Protein AF-A0A6G1MMF7-F1 (afdb_monomer_lite)

Organism: Orbilia oligospora (NCBI:txid2813651)

Sequence (107 aa):
MEDWPNLLSPTFSPAQMIVFTEKRHTSFNWTPPTITAIPIDLEALSKSSFDITNIAEIPEFKRRAVICAVQELNEKEDRRGFQWVVAGLKCADDGAVLLVVKAVQSG

Radius of gyration: 13.87 Å; chains: 1; bounding box: 39×34×31 Å

Secondary structure (DSSP, 8-state):
-PPPP------S-SEEEEEEEPPTT-SSTTSSPEEEEEE--TTTS-GGG--GGGGGTS-HHHHHHHHHHHHHHHHHHGGGTEEEEEEEEEE-TTS-EEEEEEEEE--

pLDDT: mean 75.3, std 13.95, range [37.25, 89.62]

Foldseek 3Di:
DDDDPPQPPDPPQQKKKWKFAFDPPDPVTVVVTDIDIDRDDPVPDDLVQFAPVCLVVQDPVNNVNVVVVQVVQQVVCVVVQKHWDWPGWDQDPNRMIITMIGIDGND

Structure (mmCIF, N/CA/C/O backbone):
data_AF-A0A6G1MMF7-F1
#
_entry.id   AF-A0A6G1MMF7-F1
#
loop_
_atom_site.group_PDB
_atom_site.id
_atom_site.type_symbol
_atom_site.label_atom_id
_atom_site.label_alt_id
_atom_site.label_comp_id
_atom_site.label_asym_id
_atom_site.label_entity_id
_atom_site.label_seq_id
_atom_site.pdbx_PDB_ins_code
_atom_site.Cartn_x
_atom_site.Cartn_y
_atom_site.Cartn_z
_atom_site.occupancy
_atom_site.B_iso_or_equiv
_atom_site.auth_seq_id
_atom_site.auth_comp_id
_atom_site.auth_asym_id
_atom_site.auth_atom_id
_atom_site.pdbx_PDB_model_num
ATOM 1 N N . MET A 1 1 ? 24.188 -0.093 2.481 1.00 37.25 1 MET A N 1
ATOM 2 C CA . MET A 1 1 ? 22.775 0.206 2.771 1.00 37.25 1 MET A CA 1
ATOM 3 C C . MET A 1 1 ? 22.292 0.914 1.522 1.00 37.25 1 MET A C 1
ATOM 5 O O . MET A 1 1 ? 22.792 1.995 1.259 1.00 37.25 1 MET A O 1
ATOM 9 N N . GLU A 1 2 ? 21.560 0.232 0.645 1.00 37.38 2 GLU A N 1
ATOM 10 C CA . GLU A 1 2 ? 21.112 0.843 -0.614 1.00 37.38 2 GLU A CA 1
ATOM 11 C C . GLU A 1 2 ? 19.990 1.837 -0.298 1.00 37.38 2 GLU A C 1
ATOM 13 O O . GLU A 1 2 ? 18.985 1.460 0.302 1.00 37.38 2 GLU A O 1
ATOM 18 N N . ASP A 1 3 ? 20.219 3.106 -0.640 1.00 41.81 3 ASP A N 1
ATOM 19 C CA . ASP A 1 3 ? 19.277 4.209 -0.475 1.00 41.81 3 ASP A CA 1
ATOM 20 C C . ASP A 1 3 ? 17.954 3.896 -1.179 1.00 41.81 3 ASP A C 1
ATOM 22 O O . ASP A 1 3 ? 17.902 3.680 -2.395 1.00 41.81 3 ASP A O 1
ATOM 26 N N . TRP A 1 4 ? 16.865 3.892 -0.410 1.00 44.31 4 TRP A N 1
ATOM 27 C CA . TRP A 1 4 ? 15.529 3.886 -0.982 1.00 44.31 4 TRP A CA 1
ATOM 28 C C . TRP A 1 4 ? 15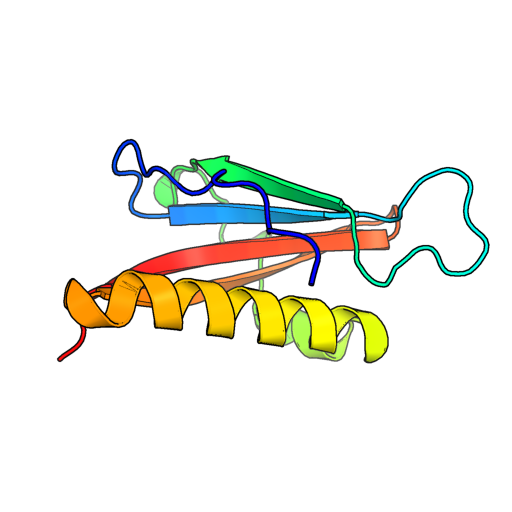.332 5.082 -1.899 1.00 44.31 4 TRP A C 1
ATOM 30 O O . TRP A 1 4 ? 15.721 6.195 -1.537 1.00 44.31 4 TRP A O 1
ATOM 40 N N . PRO A 1 5 ? 14.721 4.891 -3.083 1.00 43.47 5 PRO A N 1
ATOM 41 C CA . PRO A 1 5 ? 14.517 6.001 -3.986 1.00 43.47 5 PRO A CA 1
ATOM 42 C C . PRO A 1 5 ? 13.712 7.082 -3.258 1.00 43.47 5 PRO A C 1
ATOM 44 O O . PRO A 1 5 ? 12.720 6.788 -2.586 1.00 43.47 5 PRO A O 1
ATOM 47 N N . ASN A 1 6 ? 14.152 8.335 -3.400 1.00 44.34 6 ASN A N 1
ATOM 48 C CA . ASN A 1 6 ? 13.527 9.558 -2.876 1.00 44.34 6 ASN A CA 1
ATOM 49 C C . ASN A 1 6 ? 12.154 9.851 -3.531 1.00 44.34 6 ASN A C 1
ATOM 51 O O . ASN A 1 6 ? 11.832 10.980 -3.883 1.00 44.34 6 ASN A O 1
ATOM 55 N N . LEU A 1 7 ? 11.338 8.816 -3.724 1.00 44.75 7 LEU A N 1
ATOM 56 C CA . LEU A 1 7 ? 10.115 8.770 -4.524 1.00 44.75 7 LEU A CA 1
ATOM 57 C C . LEU A 1 7 ? 8.880 9.294 -3.773 1.00 44.75 7 LEU A C 1
ATOM 59 O O . LEU A 1 7 ? 7.769 9.225 -4.284 1.00 44.75 7 LEU A O 1
ATOM 63 N N . LEU A 1 8 ? 9.058 9.833 -2.568 1.00 45.62 8 LEU A N 1
ATOM 64 C CA . LEU A 1 8 ? 7.971 10.301 -1.712 1.00 45.62 8 LEU A CA 1
ATOM 65 C C . LEU A 1 8 ? 8.080 11.813 -1.518 1.00 45.62 8 LEU A C 1
ATOM 67 O O . LEU A 1 8 ? 8.199 12.300 -0.401 1.00 45.62 8 LEU A O 1
ATOM 71 N N . SER A 1 9 ? 8.084 12.562 -2.620 1.00 39.75 9 SER A N 1
ATOM 72 C CA . SER A 1 9 ? 7.865 14.006 -2.567 1.00 39.75 9 SER A CA 1
ATOM 73 C C . SER A 1 9 ? 6.378 14.246 -2.836 1.00 39.75 9 SER A C 1
ATOM 75 O O . SER A 1 9 ? 5.942 14.096 -3.979 1.00 39.75 9 SER A O 1
ATOM 77 N N . PRO A 1 10 ? 5.559 14.553 -1.815 1.00 44.22 10 PRO A N 1
ATOM 78 C CA . PRO A 1 10 ? 4.128 14.691 -2.002 1.00 44.22 10 PRO A CA 1
ATOM 79 C C . PRO A 1 10 ? 3.849 16.027 -2.693 1.00 44.22 10 PRO A C 1
ATOM 81 O O . PRO A 1 10 ? 3.845 17.085 -2.067 1.00 44.22 10 PRO A O 1
ATOM 84 N N . THR A 1 11 ? 3.530 15.991 -3.985 1.00 47.03 11 THR A N 1
ATOM 85 C CA . THR A 1 11 ? 2.452 16.861 -4.470 1.00 47.03 11 THR A CA 1
ATOM 86 C C . THR A 1 11 ? 1.236 16.439 -3.643 1.00 47.03 11 THR A C 1
ATOM 88 O O . THR A 1 11 ? 0.812 15.296 -3.761 1.00 47.03 11 THR A O 1
ATOM 91 N N . PHE A 1 12 ? 0.830 17.275 -2.683 1.00 53.41 12 PHE A N 1
ATOM 92 C CA . PHE A 1 12 ? 0.076 16.935 -1.463 1.00 53.41 12 PHE A CA 1
ATOM 93 C C . PHE A 1 12 ? -1.271 16.234 -1.741 1.00 53.41 12 PHE A C 1
ATOM 95 O O . PHE A 1 12 ? -2.336 16.837 -1.675 1.00 53.41 12 PHE A O 1
ATOM 102 N N . SER A 1 13 ? -1.230 14.948 -2.084 1.00 59.53 13 SER A N 1
ATOM 103 C CA . SER A 1 13 ? -2.401 14.086 -2.156 1.00 59.53 13 SER A CA 1
ATOM 104 C C . SER A 1 13 ? -2.575 13.443 -0.777 1.00 59.53 13 SER A C 1
ATOM 106 O O . SER A 1 13 ? -1.633 12.807 -0.293 1.00 59.53 13 SER A O 1
ATOM 108 N N . PRO A 1 14 ? -3.733 13.619 -0.111 1.00 76.19 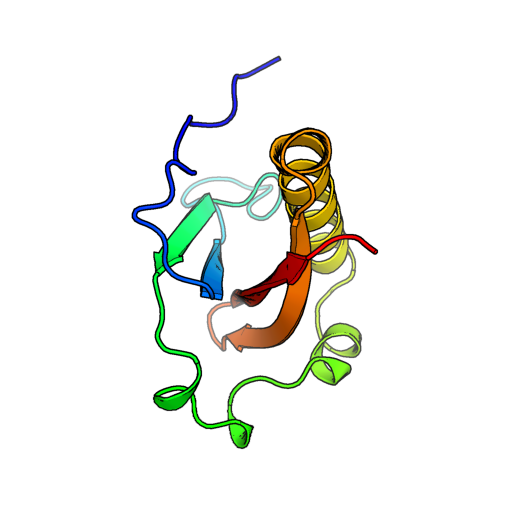14 PRO A N 1
ATOM 109 C CA . PRO A 1 14 ? -3.962 13.121 1.247 1.00 76.19 14 PRO A CA 1
ATOM 110 C C . PRO A 1 14 ? -4.018 11.589 1.319 1.00 76.19 14 PRO A C 1
ATOM 112 O O . PRO A 1 14 ? -4.054 11.031 2.417 1.00 76.19 14 PRO A O 1
ATOM 115 N N . ALA A 1 15 ? -4.015 10.906 0.170 1.00 83.81 15 ALA A N 1
ATOM 116 C CA . ALA A 1 15 ? -3.987 9.462 0.070 1.00 83.81 15 ALA A CA 1
ATOM 117 C C . ALA A 1 15 ? -3.104 8.973 -1.074 1.00 83.81 15 ALA A C 1
ATOM 119 O O . ALA A 1 15 ? -2.959 9.611 -2.116 1.00 83.81 15 ALA A O 1
ATOM 120 N N . GLN A 1 16 ? -2.516 7.802 -0.872 1.00 86.81 16 GLN A N 1
ATOM 121 C CA . GLN A 1 16 ? -1.641 7.162 -1.840 1.00 86.81 16 GLN A CA 1
ATOM 122 C C . GLN A 1 16 ? -1.940 5.669 -1.893 1.00 86.81 16 GLN A C 1
ATOM 124 O O . GLN A 1 16 ? -2.200 5.033 -0.870 1.00 86.81 16 GLN A O 1
ATOM 129 N N . MET A 1 17 ? -1.880 5.106 -3.095 1.00 87.75 17 MET A N 1
ATOM 130 C CA . MET A 1 17 ? -1.841 3.668 -3.299 1.00 87.75 17 MET A CA 1
ATOM 131 C C . MET A 1 17 ? -0.392 3.250 -3.511 1.00 87.75 17 MET A C 1
ATOM 133 O O . MET A 1 17 ? 0.280 3.718 -4.427 1.00 87.75 17 MET A O 1
ATOM 137 N N . ILE A 1 18 ? 0.077 2.351 -2.665 1.00 88.25 18 ILE A N 1
ATOM 138 C CA . ILE A 1 18 ? 1.393 1.743 -2.726 1.00 88.25 18 ILE A CA 1
ATOM 139 C C . ILE A 1 18 ? 1.214 0.336 -3.275 1.00 88.25 18 ILE A C 1
ATOM 141 O O . ILE A 1 18 ? 0.510 -0.495 -2.703 1.00 88.25 18 ILE A O 1
ATOM 145 N N . VAL A 1 19 ? 1.841 0.087 -4.413 1.00 89.19 19 VAL A N 1
ATOM 146 C CA . VAL A 1 19 ? 1.799 -1.185 -5.119 1.00 89.19 19 VAL A CA 1
ATOM 147 C C . VAL A 1 19 ? 3.109 -1.912 -4.864 1.00 89.19 19 VAL A C 1
ATOM 149 O O . VAL A 1 19 ? 4.175 -1.422 -5.236 1.00 89.19 19 VAL A O 1
ATOM 152 N N . PHE A 1 20 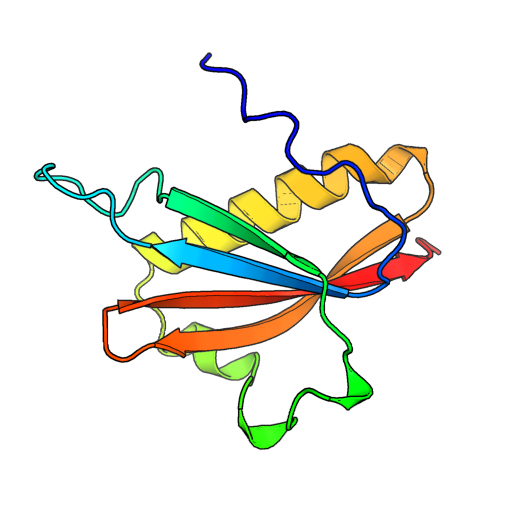? 3.018 -3.082 -4.243 1.00 88.25 20 PHE A N 1
ATOM 153 C CA . PHE A 1 20 ? 4.121 -4.015 -4.063 1.00 88.25 20 PHE A CA 1
ATOM 154 C C . PHE A 1 20 ? 3.985 -5.123 -5.101 1.00 88.25 20 PHE A C 1
ATOM 156 O O . PHE A 1 20 ? 2.941 -5.770 -5.183 1.00 88.25 20 PHE A O 1
ATOM 163 N N . THR A 1 21 ? 5.028 -5.355 -5.887 1.00 87.19 21 THR A N 1
ATOM 164 C CA . THR A 1 21 ? 5.053 -6.409 -6.910 1.00 87.19 21 THR A CA 1
ATOM 165 C C . THR A 1 21 ? 6.321 -7.237 -6.818 1.00 87.19 21 THR A C 1
ATOM 167 O O . THR A 1 21 ? 7.334 -6.812 -6.256 1.00 87.19 21 THR A O 1
ATOM 170 N N . GLU A 1 22 ? 6.260 -8.432 -7.397 1.00 83.19 22 GLU A N 1
ATOM 171 C CA . GLU A 1 22 ? 7.425 -9.290 -7.555 1.00 83.19 22 GLU A CA 1
ATOM 172 C C . GLU A 1 22 ? 8.503 -8.616 -8.409 1.00 83.19 22 GLU A C 1
ATOM 174 O O . GLU A 1 22 ? 8.229 -8.021 -9.456 1.00 83.19 22 GLU A O 1
ATOM 179 N N . LYS A 1 23 ? 9.762 -8.753 -7.989 1.00 74.62 23 LYS A N 1
ATOM 180 C CA . LYS A 1 23 ? 10.905 -8.463 -8.849 1.00 74.62 23 LYS A CA 1
ATOM 181 C C . LYS A 1 23 ? 10.929 -9.477 -9.984 1.00 74.62 23 LYS A C 1
ATOM 183 O O . LYS A 1 23 ? 11.026 -10.683 -9.766 1.00 74.62 23 LYS A O 1
ATOM 188 N N . ARG A 1 24 ? 10.864 -8.979 -11.218 1.00 69.69 24 ARG A N 1
ATOM 189 C CA . ARG A 1 24 ? 11.024 -9.824 -12.403 1.00 69.69 24 ARG A CA 1
ATOM 190 C C . ARG A 1 24 ? 12.459 -10.364 -12.445 1.00 69.69 24 ARG A C 1
ATOM 192 O O . ARG A 1 24 ? 13.397 -9.631 -12.147 1.00 69.69 24 ARG A O 1
ATOM 199 N N . HIS A 1 25 ? 12.612 -11.619 -12.870 1.00 68.94 25 HIS A N 1
ATOM 200 C CA . HIS A 1 25 ? 13.897 -12.293 -13.131 1.00 68.94 25 HIS A CA 1
ATOM 201 C C . HIS A 1 25 ? 14.729 -12.742 -11.914 1.00 68.94 25 HIS A C 1
ATOM 203 O O . HIS A 1 25 ? 15.909 -13.041 -12.085 1.00 68.94 25 HIS A O 1
ATOM 209 N N . THR A 1 26 ? 14.156 -12.852 -10.709 1.00 59.69 26 THR A N 1
A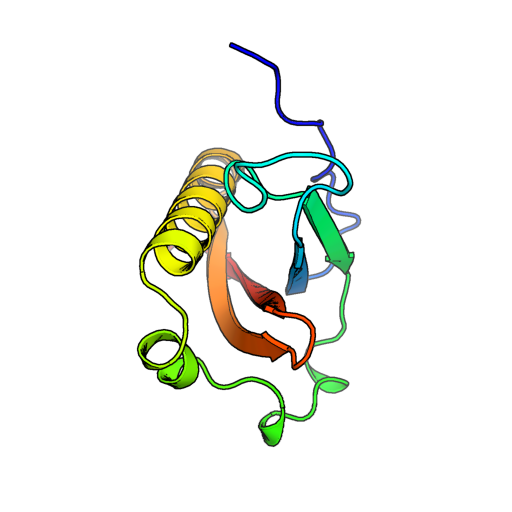TOM 210 C CA . THR A 1 26 ? 14.877 -13.420 -9.550 1.00 59.69 26 THR A CA 1
ATOM 211 C C . THR A 1 26 ? 14.271 -14.753 -9.073 1.00 59.69 26 THR A C 1
ATOM 213 O O . THR A 1 26 ? 13.241 -15.200 -9.573 1.00 59.69 26 THR A O 1
ATOM 216 N N . SER A 1 27 ? 14.941 -15.454 -8.154 1.00 56.66 27 SER A N 1
ATOM 217 C CA . SER A 1 27 ? 14.425 -16.661 -7.475 1.00 56.66 27 SER A CA 1
ATOM 218 C C . SER A 1 27 ? 13.884 -16.368 -6.062 1.00 56.66 27 SER A C 1
ATOM 220 O O . SER A 1 27 ? 13.365 -17.263 -5.403 1.00 56.66 27 SER A O 1
ATOM 222 N N . PHE A 1 28 ? 13.989 -15.114 -5.598 1.00 59.50 28 PHE A N 1
ATOM 223 C CA . PHE A 1 28 ? 13.585 -14.623 -4.267 1.00 59.50 28 PHE A CA 1
ATOM 224 C C . PHE A 1 28 ? 12.617 -13.422 -4.384 1.00 59.50 28 PHE A C 1
ATOM 226 O O . PHE A 1 28 ? 12.774 -12.396 -3.726 1.00 59.50 28 PHE A O 1
ATOM 233 N N . ASN A 1 29 ? 11.626 -13.542 -5.271 1.00 68.25 29 ASN A N 1
ATOM 234 C CA . ASN A 1 29 ? 10.947 -12.432 -5.960 1.00 68.25 29 ASN A CA 1
ATOM 235 C C . ASN A 1 29 ? 10.216 -11.388 -5.123 1.00 68.25 29 ASN A C 1
ATOM 237 O O . ASN A 1 29 ? 9.931 -10.312 -5.643 1.00 68.25 29 ASN A O 1
ATOM 241 N N . TRP A 1 30 ? 9.905 -11.658 -3.859 1.00 70.75 30 TRP A N 1
ATOM 242 C CA . TRP A 1 30 ? 9.099 -10.729 -3.073 1.00 70.75 30 TRP A CA 1
ATOM 243 C C . TRP A 1 30 ? 9.902 -9.811 -2.151 1.00 70.75 30 TRP A C 1
ATOM 245 O O . TRP A 1 30 ? 9.355 -8.818 -1.684 1.00 70.75 30 TRP A O 1
ATOM 255 N N . THR A 1 31 ? 11.179 -10.097 -1.877 1.00 71.12 31 THR A N 1
ATOM 256 C CA . THR A 1 31 ? 11.910 -9.375 -0.824 1.00 71.12 31 THR A CA 1
ATOM 257 C C . THR A 1 31 ? 13.286 -8.880 -1.300 1.00 71.12 31 THR A C 1
ATOM 259 O O . THR A 1 31 ? 14.178 -9.701 -1.504 1.00 71.12 31 THR A O 1
ATOM 262 N N . PRO A 1 32 ? 13.505 -7.554 -1.423 1.00 64.50 32 PRO A N 1
ATOM 263 C CA . PRO A 1 32 ? 12.486 -6.513 -1.336 1.00 64.50 32 PRO A CA 1
ATOM 264 C C . PRO A 1 32 ? 11.640 -6.448 -2.621 1.00 64.50 32 PRO A C 1
ATOM 266 O O . PRO A 1 32 ? 12.182 -6.671 -3.710 1.00 64.50 32 PRO A O 1
ATOM 269 N N . PRO A 1 33 ? 10.343 -6.121 -2.514 1.00 75.06 33 PRO A N 1
ATOM 270 C CA . PRO A 1 33 ? 9.461 -6.023 -3.669 1.00 75.06 33 PRO A CA 1
ATOM 271 C C . PRO A 1 33 ? 9.776 -4.763 -4.482 1.00 75.06 33 PRO A C 1
ATOM 273 O O . PRO A 1 33 ? 10.429 -3.833 -4.004 1.00 75.06 33 PRO A O 1
ATOM 276 N N . THR A 1 34 ? 9.271 -4.705 -5.710 1.00 81.38 34 THR A N 1
ATOM 277 C CA . THR A 1 34 ? 9.183 -3.440 -6.446 1.00 81.38 34 THR A CA 1
ATOM 278 C C . THR A 1 34 ? 8.050 -2.612 -5.843 1.00 81.38 34 THR A C 1
ATOM 280 O O . THR A 1 34 ? 6.928 -3.109 -5.729 1.00 81.38 34 THR A O 1
ATOM 283 N N . ILE A 1 35 ? 8.341 -1.367 -5.455 1.00 82.19 35 ILE A N 1
ATOM 284 C CA . ILE A 1 35 ? 7.395 -0.449 -4.805 1.00 82.19 35 ILE A CA 1
ATOM 285 C C . ILE A 1 35 ? 7.067 0.690 -5.768 1.00 82.19 35 ILE A C 1
ATOM 287 O O . ILE A 1 35 ? 7.963 1.348 -6.292 1.00 82.19 35 ILE A O 1
ATOM 291 N N . THR A 1 36 ? 5.783 0.941 -6.004 1.00 84.94 36 THR A N 1
ATOM 292 C CA . THR A 1 36 ? 5.306 2.099 -6.773 1.00 84.94 36 THR A CA 1
ATOM 293 C C . THR A 1 36 ? 4.252 2.842 -5.969 1.00 84.94 36 THR A C 1
ATOM 295 O O . THR A 1 36 ? 3.279 2.234 -5.533 1.00 84.94 36 THR A O 1
ATOM 298 N N . ALA A 1 37 ? 4.440 4.147 -5.772 1.00 84.38 37 ALA A N 1
ATOM 299 C CA . ALA A 1 37 ? 3.470 5.013 -5.109 1.00 84.38 37 ALA A CA 1
ATOM 300 C C . ALA A 1 37 ? 2.675 5.799 -6.158 1.00 84.38 37 ALA A C 1
ATOM 302 O O . ALA A 1 37 ? 3.254 6.438 -7.036 1.00 84.38 37 ALA A O 1
ATOM 303 N N . ILE A 1 38 ? 1.351 5.737 -6.067 1.00 84.50 38 ILE A N 1
ATOM 304 C CA . ILE A 1 38 ? 0.418 6.384 -6.987 1.00 84.50 38 ILE A CA 1
ATOM 305 C C . ILE A 1 38 ? -0.486 7.297 -6.149 1.00 84.50 38 ILE A C 1
ATOM 307 O O . ILE A 1 38 ? -1.145 6.799 -5.233 1.00 84.50 38 ILE A O 1
ATOM 311 N N . PRO A 1 39 ? -0.526 8.617 -6.404 1.00 82.81 39 PRO A N 1
ATOM 312 C CA . PRO A 1 39 ? -1.479 9.500 -5.739 1.00 82.81 39 PRO A CA 1
ATOM 313 C C . PRO A 1 39 ? -2.900 9.121 -6.161 1.00 82.81 39 PRO A C 1
ATOM 315 O O . PRO A 1 39 ? -3.144 8.834 -7.334 1.00 82.81 39 PRO A O 1
ATOM 318 N N . ILE A 1 40 ? -3.833 9.112 -5.214 1.00 80.81 40 ILE A N 1
ATOM 319 C CA . ILE A 1 40 ? -5.213 8.693 -5.472 1.00 80.81 40 ILE A CA 1
ATOM 320 C C . ILE A 1 40 ? -6.209 9.621 -4.789 1.00 80.81 40 ILE A C 1
ATOM 322 O O . ILE A 1 40 ? -5.919 10.236 -3.764 1.00 80.81 40 ILE A O 1
ATOM 326 N N . ASP A 1 41 ? -7.411 9.668 -5.349 1.00 79.25 41 ASP A N 1
ATOM 327 C CA . ASP A 1 41 ? -8.570 10.255 -4.697 1.00 79.25 41 ASP A CA 1
ATOM 328 C C . ASP A 1 41 ? -9.318 9.162 -3.916 1.00 79.25 41 ASP A C 1
ATOM 330 O O . ASP A 1 41 ? -9.754 8.160 -4.489 1.00 79.25 41 ASP A O 1
ATOM 334 N N . LEU A 1 42 ? -9.446 9.337 -2.596 1.00 71.25 42 LEU A N 1
ATOM 335 C CA . LEU A 1 42 ? -10.177 8.400 -1.736 1.00 71.25 42 LEU A CA 1
ATOM 336 C C . LEU A 1 42 ? -11.662 8.328 -2.089 1.00 71.25 42 LEU A C 1
ATOM 338 O O . LEU A 1 42 ? -12.269 7.283 -1.871 1.00 71.25 42 LEU A O 1
ATOM 342 N N . GLU A 1 43 ? -12.249 9.405 -2.613 1.00 73.00 43 GLU A N 1
ATOM 343 C CA . GLU A 1 43 ? -13.669 9.437 -2.976 1.00 73.00 43 GLU A CA 1
ATOM 344 C C . GLU A 1 43 ? -13.945 8.620 -4.241 1.00 73.00 43 GLU A C 1
ATOM 346 O O . GLU A 1 43 ? -15.006 8.010 -4.375 1.00 73.00 43 GLU A O 1
ATOM 351 N N . ALA A 1 44 ? -12.957 8.538 -5.136 1.00 67.62 44 ALA A N 1
ATOM 352 C CA . ALA A 1 44 ? -13.015 7.721 -6.343 1.00 67.62 44 ALA A CA 1
ATOM 353 C C . ALA A 1 44 ? -12.795 6.221 -6.066 1.00 67.62 44 ALA A C 1
ATOM 355 O O . ALA A 1 44 ? -13.114 5.375 -6.907 1.00 67.62 44 ALA A O 1
ATOM 356 N N . LEU A 1 45 ? -12.257 5.865 -4.894 1.00 68.06 45 LEU A N 1
ATOM 357 C CA . LEU A 1 45 ? -12.082 4.474 -4.500 1.00 68.06 45 LEU A CA 1
ATOM 358 C C . LEU A 1 45 ? -13.397 3.884 -3.986 1.00 68.06 45 LEU A C 1
ATOM 360 O O . LEU A 1 45 ? -13.897 4.218 -2.913 1.00 68.06 45 LEU A O 1
ATOM 364 N N . SER A 1 46 ? -13.918 2.906 -4.725 1.00 63.22 46 SER A N 1
ATOM 365 C CA . SER A 1 46 ? -14.977 2.023 -4.235 1.00 63.22 46 SER A CA 1
ATOM 366 C C . SER A 1 46 ? -14.523 1.352 -2.928 1.00 63.22 46 SER A C 1
ATOM 368 O O . SER A 1 46 ? -13.588 0.544 -2.928 1.00 63.22 46 SER A O 1
ATOM 370 N N . LYS A 1 47 ? -15.194 1.670 -1.810 1.00 56.94 47 LYS A N 1
ATOM 371 C CA . LYS A 1 47 ? -14.916 1.088 -0.480 1.00 56.94 47 LYS A CA 1
ATOM 372 C C . LYS A 1 47 ? -14.981 -0.443 -0.472 1.00 56.94 47 LYS A C 1
ATOM 374 O O . LYS A 1 47 ? -14.297 -1.064 0.327 1.00 56.94 47 LYS A O 1
ATOM 379 N N . SER A 1 48 ? -15.748 -1.057 -1.374 1.00 59.16 48 SER A N 1
ATOM 380 C CA . SER A 1 48 ? -15.827 -2.519 -1.509 1.00 59.16 48 SER A CA 1
ATOM 381 C C . SER A 1 48 ? -14.586 -3.158 -2.137 1.00 59.16 48 SER A C 1
ATOM 383 O O . SER A 1 48 ? -14.459 -4.377 -2.116 1.00 59.16 48 SER A O 1
ATOM 385 N N . SER A 1 49 ? -13.674 -2.371 -2.716 1.00 66.06 49 SER A N 1
ATOM 386 C CA . SER A 1 49 ? -12.504 -2.901 -3.426 1.00 66.06 49 SER A CA 1
ATOM 387 C C . SER A 1 49 ? -11.269 -3.068 -2.539 1.00 66.06 49 SER A C 1
ATOM 389 O O . SER A 1 49 ? -10.344 -3.767 -2.944 1.00 66.06 49 SER A O 1
ATOM 391 N N . PHE A 1 50 ? -11.227 -2.435 -1.363 1.00 71.62 50 PHE A N 1
ATOM 392 C CA . PHE A 1 50 ? -10.068 -2.440 -0.470 1.00 71.62 50 PHE A CA 1
ATOM 393 C C . PHE A 1 50 ? -10.531 -2.588 0.977 1.00 71.62 50 PHE A C 1
ATOM 395 O O . PHE A 1 50 ? -11.078 -1.650 1.550 1.00 71.62 50 PHE A O 1
ATOM 402 N N . ASP A 1 51 ? -10.276 -3.751 1.569 1.00 75.62 51 ASP A N 1
ATOM 403 C CA . ASP A 1 51 ? -10.657 -4.062 2.945 1.00 75.62 51 ASP A CA 1
ATOM 404 C C . ASP A 1 51 ? -9.400 -4.386 3.756 1.00 75.62 51 ASP A C 1
ATOM 406 O O . ASP A 1 51 ? -8.577 -5.212 3.364 1.00 75.62 51 ASP A O 1
ATOM 410 N N . ILE A 1 52 ? -9.223 -3.714 4.892 1.00 77.25 52 ILE A N 1
ATOM 411 C CA . ILE A 1 52 ? -8.077 -3.952 5.773 1.00 77.25 52 ILE A CA 1
ATOM 412 C C . ILE A 1 52 ? -8.080 -5.373 6.358 1.00 77.25 52 ILE A C 1
ATOM 414 O O . ILE A 1 52 ? -7.016 -5.911 6.661 1.00 77.25 52 ILE A O 1
ATOM 418 N N . THR A 1 53 ? -9.250 -6.007 6.473 1.00 78.38 53 THR A N 1
ATOM 419 C CA . THR A 1 53 ? -9.394 -7.390 6.951 1.00 78.38 53 THR A CA 1
ATOM 420 C C . THR A 1 53 ? -8.751 -8.409 6.005 1.00 78.38 53 THR A C 1
ATOM 422 O O . THR A 1 53 ? -8.291 -9.455 6.470 1.00 78.38 53 THR A O 1
ATOM 425 N N . ASN A 1 54 ? -8.550 -8.051 4.728 1.00 77.75 54 ASN A N 1
ATOM 426 C CA . ASN A 1 54 ? -7.820 -8.867 3.750 1.00 77.75 54 ASN A CA 1
ATOM 427 C C . ASN A 1 54 ? -6.356 -9.112 4.145 1.00 77.75 54 ASN A C 1
ATOM 429 O O . ASN A 1 54 ? -5.696 -9.971 3.566 1.00 77.75 54 ASN A O 1
ATOM 433 N N . ILE A 1 55 ? -5.814 -8.399 5.143 1.00 78.19 55 ILE A N 1
ATOM 434 C CA . ILE A 1 55 ? -4.456 -8.647 5.641 1.00 78.19 55 ILE A CA 1
ATOM 435 C C . ILE A 1 55 ? -4.274 -10.092 6.119 1.00 78.19 55 ILE A C 1
ATOM 437 O O . ILE A 1 55 ? -3.184 -10.651 5.978 1.00 78.19 55 ILE A O 1
ATOM 441 N N . ALA A 1 56 ? -5.334 -10.726 6.629 1.00 78.75 56 ALA A N 1
ATOM 442 C CA . ALA A 1 56 ? -5.304 -12.123 7.048 1.00 78.75 56 ALA A CA 1
ATOM 443 C C . ALA A 1 56 ? -5.024 -13.080 5.873 1.00 78.75 56 ALA A C 1
ATOM 445 O O . ALA A 1 56 ? -4.308 -14.067 6.050 1.00 78.75 56 ALA A O 1
ATOM 446 N N . GLU A 1 57 ? -5.513 -12.741 4.679 1.00 80.94 57 GLU A N 1
ATOM 447 C CA . GLU A 1 57 ? -5.385 -13.525 3.444 1.00 80.94 57 GLU A CA 1
ATOM 448 C C . GLU A 1 57 ? -4.027 -13.324 2.755 1.00 80.94 57 GLU A C 1
ATOM 450 O O . GLU A 1 57 ? -3.584 -14.159 1.966 1.00 80.94 57 GLU A O 1
ATOM 455 N N . ILE A 1 58 ? -3.326 -12.231 3.073 1.00 83.06 58 ILE A N 1
ATOM 456 C CA . ILE A 1 58 ? -1.998 -11.957 2.524 1.00 83.06 58 ILE A CA 1
ATOM 457 C C . ILE A 1 58 ? -0.957 -12.894 3.156 1.00 83.06 58 ILE A C 1
ATOM 459 O O . ILE A 1 58 ? -0.837 -12.929 4.382 1.00 83.06 58 ILE A O 1
ATOM 463 N N . PRO A 1 59 ? -0.119 -13.588 2.361 1.00 84.69 59 PRO A N 1
ATOM 464 C CA . PRO A 1 59 ? 0.969 -14.400 2.893 1.00 84.69 59 PRO A CA 1
ATOM 465 C C . PRO A 1 59 ? 1.892 -13.612 3.832 1.00 84.69 59 PRO A C 1
ATOM 467 O O . PRO A 1 59 ? 2.231 -12.454 3.576 1.00 84.69 59 PRO A O 1
ATOM 470 N N . GLU A 1 60 ? 2.354 -14.250 4.907 1.00 84.00 60 GLU A N 1
ATOM 471 C CA . GLU A 1 60 ? 3.110 -13.586 5.978 1.00 84.00 60 GLU A CA 1
ATOM 472 C C . GLU A 1 60 ? 4.338 -12.815 5.475 1.00 84.00 60 GLU A C 1
ATOM 474 O O . GLU A 1 60 ? 4.565 -11.668 5.867 1.00 84.00 60 GLU A O 1
ATOM 479 N N . PHE A 1 61 ? 5.099 -13.406 4.551 1.00 80.75 61 PHE A N 1
ATOM 480 C CA . PHE A 1 61 ? 6.283 -12.766 3.981 1.00 80.75 61 PHE A CA 1
ATOM 481 C C . PHE A 1 61 ? 5.950 -11.464 3.231 1.00 80.75 61 PHE A C 1
ATOM 483 O O . PHE A 1 61 ? 6.770 -10.546 3.221 1.00 80.75 61 PHE A O 1
ATOM 490 N N . LYS A 1 62 ? 4.740 -11.339 2.665 1.00 85.56 62 LYS A N 1
ATOM 491 C CA . LYS A 1 62 ? 4.265 -10.105 2.026 1.00 85.56 62 LYS A CA 1
ATOM 492 C C . LYS A 1 62 ? 3.767 -9.086 3.048 1.00 85.56 62 LYS A C 1
ATOM 494 O O . LYS A 1 62 ? 4.058 -7.899 2.906 1.00 85.56 62 LYS A O 1
ATOM 499 N N . ARG A 1 63 ? 3.099 -9.540 4.119 1.00 84.75 63 ARG A N 1
ATOM 500 C CA . ARG A 1 63 ? 2.670 -8.675 5.236 1.00 84.75 63 ARG A CA 1
ATOM 501 C C . ARG A 1 63 ? 3.838 -7.929 5.872 1.00 84.75 63 ARG A C 1
ATOM 503 O O . ARG A 1 63 ? 3.713 -6.746 6.168 1.00 84.75 63 ARG A O 1
ATOM 510 N N . ARG A 1 64 ? 4.983 -8.594 6.051 1.00 83.31 64 ARG A N 1
ATOM 511 C CA . ARG A 1 64 ? 6.183 -7.954 6.610 1.00 83.31 64 ARG A CA 1
ATOM 512 C C . ARG A 1 64 ? 6.638 -6.749 5.786 1.00 83.31 64 ARG A C 1
ATOM 514 O O . ARG A 1 64 ? 6.940 -5.716 6.368 1.00 83.31 64 ARG A O 1
ATOM 521 N N . ALA A 1 65 ? 6.630 -6.858 4.456 1.00 81.50 65 ALA A N 1
ATOM 522 C CA . ALA A 1 65 ? 6.996 -5.748 3.576 1.00 81.50 65 ALA A CA 1
ATOM 523 C C . ALA A 1 65 ? 6.035 -4.555 3.721 1.00 81.50 65 ALA A C 1
ATOM 525 O O . ALA A 1 65 ? 6.481 -3.412 3.780 1.00 81.50 65 ALA A O 1
ATOM 526 N N . VAL A 1 66 ? 4.731 -4.826 3.849 1.00 83.81 66 VAL A N 1
ATOM 527 C CA . VAL A 1 66 ? 3.709 -3.797 4.099 1.00 83.81 66 VAL A CA 1
ATOM 528 C C . VAL A 1 66 ? 3.968 -3.066 5.419 1.00 83.81 66 VAL A C 1
ATOM 530 O O . VAL A 1 66 ? 3.964 -1.839 5.445 1.00 83.81 66 VAL A O 1
ATOM 533 N N . ILE A 1 67 ? 4.226 -3.806 6.503 1.00 84.38 67 ILE A N 1
ATOM 534 C CA . ILE A 1 67 ? 4.494 -3.225 7.827 1.00 84.38 67 ILE A CA 1
ATOM 535 C C . ILE A 1 67 ? 5.736 -2.329 7.782 1.00 84.38 67 ILE A C 1
ATOM 537 O O . ILE A 1 67 ? 5.668 -1.185 8.227 1.00 84.38 67 ILE A O 1
ATOM 541 N N . CYS A 1 68 ? 6.838 -2.816 7.203 1.00 83.75 68 CYS A N 1
ATOM 542 C CA . CYS A 1 68 ? 8.071 -2.039 7.084 1.00 83.75 68 CYS A CA 1
ATOM 543 C C . CYS A 1 68 ? 7.860 -0.755 6.271 1.00 83.75 68 CYS A C 1
ATOM 545 O O . CYS A 1 68 ? 8.292 0.309 6.698 1.00 83.75 68 CYS A O 1
ATOM 547 N N . ALA A 1 69 ? 7.129 -0.821 5.153 1.00 83.25 69 ALA A N 1
ATOM 548 C CA . ALA A 1 69 ? 6.848 0.360 4.339 1.00 83.25 69 ALA A CA 1
ATOM 549 C C . ALA A 1 69 ? 6.051 1.429 5.108 1.00 83.25 69 ALA A C 1
ATOM 551 O O . ALA A 1 69 ? 6.361 2.614 5.019 1.00 83.25 69 ALA A O 1
ATOM 552 N N . VAL A 1 70 ? 5.046 1.028 5.895 1.00 84.44 70 VAL A N 1
ATOM 553 C CA . VAL A 1 70 ? 4.267 1.964 6.726 1.00 84.44 70 VAL A CA 1
ATOM 554 C C . VAL A 1 70 ? 5.117 2.563 7.849 1.00 84.44 70 VAL A C 1
ATOM 556 O O . VAL A 1 70 ? 4.984 3.749 8.144 1.00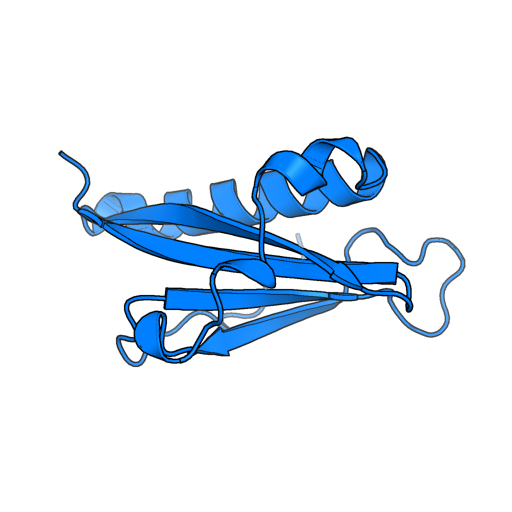 84.44 70 VAL A O 1
ATOM 559 N N . GLN A 1 71 ? 5.998 1.775 8.469 1.00 85.94 71 GLN A N 1
ATOM 560 C CA . GLN A 1 71 ? 6.930 2.277 9.483 1.00 85.94 71 GLN A CA 1
ATOM 561 C C . GLN A 1 71 ? 7.873 3.330 8.896 1.00 85.94 71 GLN A C 1
ATOM 563 O O . GLN A 1 71 ? 7.935 4.437 9.419 1.00 85.94 71 GLN A O 1
ATOM 568 N N . GLU A 1 72 ? 8.510 3.039 7.763 1.00 84.31 72 GLU A N 1
ATOM 569 C CA . GLU A 1 72 ? 9.411 3.979 7.088 1.00 84.31 72 GLU A CA 1
ATOM 570 C C . GLU A 1 72 ? 8.699 5.267 6.642 1.00 84.31 72 GLU A C 1
ATOM 572 O O . GLU A 1 72 ? 9.263 6.359 6.729 1.00 84.31 72 GLU A O 1
ATOM 577 N N . LEU A 1 73 ? 7.452 5.162 6.168 1.00 82.69 73 LEU A N 1
ATOM 578 C CA . LEU A 1 73 ? 6.627 6.327 5.833 1.00 82.69 73 LEU A CA 1
ATOM 579 C C . LEU A 1 73 ? 6.387 7.220 7.051 1.00 82.69 73 LEU A C 1
ATOM 581 O O . LEU A 1 73 ? 6.484 8.441 6.949 1.00 82.69 73 LEU A O 1
ATOM 585 N N . ASN A 1 74 ? 6.087 6.613 8.196 1.00 84.25 74 ASN A N 1
ATOM 586 C CA . ASN A 1 74 ? 5.835 7.340 9.433 1.00 84.25 74 ASN A CA 1
ATOM 587 C C . ASN A 1 74 ? 7.107 7.958 10.009 1.00 84.25 74 ASN A C 1
ATOM 589 O O . ASN A 1 74 ? 7.075 9.114 10.408 1.00 84.25 74 ASN A O 1
ATOM 593 N N . GLU A 1 75 ? 8.240 7.258 9.970 1.00 86.12 75 GLU A N 1
ATOM 594 C CA . GLU A 1 75 ? 9.532 7.809 10.400 1.00 86.12 75 GLU A CA 1
ATOM 595 C C . GLU A 1 75 ? 9.928 9.065 9.605 1.00 86.12 75 GLU A C 1
ATOM 597 O O . GLU A 1 75 ? 10.518 9.996 10.156 1.00 86.12 75 GLU A O 1
ATOM 602 N N . LYS A 1 76 ? 9.576 9.125 8.313 1.00 80.88 76 LYS A N 1
ATOM 603 C CA . LYS A 1 76 ? 9.836 10.297 7.461 1.00 80.88 76 LYS A CA 1
ATOM 604 C C . LYS A 1 76 ? 8.927 11.487 7.773 1.00 80.88 76 LYS A C 1
ATOM 606 O O . LYS A 1 76 ? 9.372 12.630 7.667 1.00 80.88 76 LYS A O 1
ATOM 611 N N . GLU A 1 77 ? 7.675 11.236 8.146 1.00 78.00 77 GLU A N 1
ATOM 612 C CA . GLU A 1 77 ? 6.672 12.282 8.396 1.00 78.00 77 GLU A CA 1
ATOM 613 C C . GLU A 1 77 ? 6.535 12.685 9.873 1.00 78.00 77 GLU A C 1
ATOM 615 O O . GLU A 1 77 ? 5.926 13.716 10.158 1.00 78.00 77 GLU A O 1
ATOM 620 N N . ASP A 1 78 ? 7.160 11.951 10.799 1.00 76.00 78 ASP A N 1
ATOM 621 C CA . ASP A 1 78 ? 7.093 12.182 12.251 1.00 76.00 78 ASP A CA 1
ATOM 622 C C . ASP A 1 78 ? 7.383 13.648 12.624 1.00 76.00 78 ASP A C 1
ATOM 624 O O . ASP A 1 78 ? 6.614 14.314 13.318 1.00 76.00 78 ASP A O 1
ATOM 628 N N . ARG A 1 79 ? 8.432 14.230 12.032 1.00 73.69 79 ARG A N 1
ATOM 629 C CA . ARG A 1 79 ? 8.831 15.632 12.271 1.00 73.69 79 ARG A CA 1
ATOM 630 C C . ARG A 1 79 ? 7.848 16.672 11.730 1.00 73.69 79 ARG A C 1
ATOM 632 O O . ARG A 1 79 ? 7.973 17.849 12.061 1.00 73.69 79 ARG A O 1
ATOM 639 N N . ARG A 1 80 ? 6.921 16.272 10.859 1.00 75.00 80 ARG A N 1
ATOM 640 C CA . ARG A 1 80 ? 5.933 17.148 10.213 1.00 75.00 80 ARG A CA 1
ATOM 641 C C . ARG A 1 80 ? 4.576 17.107 10.916 1.00 75.00 80 ARG A C 1
ATOM 643 O O . ARG A 1 80 ? 3.685 17.845 10.506 1.00 75.00 80 ARG A O 1
ATOM 650 N N . GLY A 1 81 ? 4.429 16.299 11.973 1.00 80.94 81 GLY A N 1
ATOM 651 C CA . GLY A 1 81 ? 3.177 16.161 12.719 1.00 80.94 81 GLY A CA 1
ATOM 652 C C . GLY A 1 81 ? 2.098 15.409 11.941 1.00 80.94 81 GLY A C 1
ATOM 653 O O . GLY A 1 81 ? 0.911 15.648 12.157 1.00 80.94 81 GLY A O 1
ATOM 654 N N . PHE A 1 82 ? 2.498 14.535 11.014 1.00 83.25 82 PHE A N 1
ATOM 655 C CA . PHE A 1 82 ? 1.592 13.682 10.255 1.00 83.25 82 PHE A CA 1
ATOM 656 C C . PHE A 1 82 ? 1.972 12.213 10.414 1.00 83.25 82 PHE A C 1
ATOM 658 O O . PHE A 1 82 ? 3.140 11.867 10.571 1.00 83.25 82 PHE A O 1
ATOM 665 N N . GLN A 1 83 ? 0.968 11.351 10.298 1.00 85.38 83 GLN A N 1
ATOM 666 C CA . GLN A 1 83 ? 1.114 9.906 10.278 1.00 85.38 83 GLN A CA 1
ATOM 667 C C . GLN A 1 83 ? 0.375 9.333 9.065 1.00 85.38 83 GLN A C 1
ATOM 669 O O . GLN A 1 83 ? -0.774 9.675 8.792 1.00 85.38 83 GLN A O 1
ATOM 674 N N . TRP A 1 84 ? 1.013 8.424 8.341 1.00 86.62 84 TRP A N 1
ATOM 675 C CA . TRP A 1 84 ? 0.377 7.560 7.360 1.00 86.62 84 TRP A CA 1
ATOM 676 C C . TRP A 1 84 ? -0.306 6.385 8.056 1.00 86.62 84 TRP A C 1
ATOM 678 O O . TRP A 1 84 ? 0.327 5.564 8.727 1.00 86.62 84 TRP A O 1
ATOM 688 N N . VAL A 1 85 ? -1.617 6.278 7.855 1.00 86.81 85 VAL A N 1
ATOM 689 C CA . VAL A 1 85 ? -2.430 5.158 8.334 1.00 86.81 85 VAL A CA 1
ATOM 690 C C . VAL A 1 85 ? -2.933 4.332 7.164 1.00 86.81 85 VAL A C 1
ATOM 692 O O . VAL A 1 85 ? -3.262 4.860 6.099 1.00 86.81 85 VAL A O 1
ATOM 695 N N . VAL A 1 86 ? -3.019 3.020 7.372 1.00 88.12 86 VAL A N 1
ATOM 696 C CA . VAL A 1 86 ? -3.584 2.096 6.388 1.00 88.12 86 VAL A CA 1
ATOM 697 C C . VAL A 1 86 ? -5.089 2.327 6.302 1.00 88.12 86 VAL A C 1
ATOM 699 O O . VAL A 1 86 ? -5.802 2.207 7.294 1.00 88.12 86 VAL A O 1
ATOM 702 N N . ALA A 1 87 ? -5.565 2.672 5.111 1.00 85.88 87 ALA A N 1
ATOM 703 C CA . ALA A 1 87 ? -6.980 2.872 4.818 1.00 85.88 87 ALA A CA 1
ATOM 704 C C . ALA A 1 87 ? -7.602 1.677 4.084 1.00 85.88 87 ALA A C 1
ATOM 706 O O . ALA A 1 87 ? -8.815 1.503 4.135 1.00 85.88 87 ALA A O 1
ATOM 707 N N . GLY A 1 88 ? -6.792 0.850 3.422 1.00 87.06 88 GLY A N 1
ATOM 708 C CA . GLY A 1 88 ? -7.284 -0.319 2.708 1.00 87.06 88 GLY A CA 1
ATOM 709 C C . GLY A 1 88 ? -6.157 -1.184 2.169 1.00 87.06 88 GLY A C 1
ATOM 710 O O . GLY A 1 88 ? -5.016 -0.739 2.040 1.00 87.06 88 GLY A O 1
ATOM 711 N N . LEU A 1 89 ? -6.477 -2.439 1.876 1.00 88.12 89 LEU A N 1
ATOM 712 C CA . LEU A 1 89 ? -5.504 -3.419 1.427 1.00 88.12 89 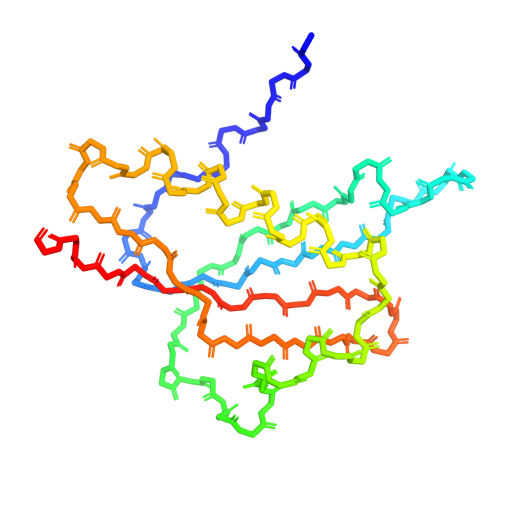LEU A CA 1
ATOM 713 C C . LEU A 1 89 ? -6.178 -4.462 0.528 1.00 88.12 89 LEU A C 1
ATOM 715 O O . LEU A 1 89 ? -7.335 -4.837 0.724 1.00 88.12 89 LEU A O 1
ATOM 719 N N . LYS A 1 90 ? -5.457 -4.915 -0.494 1.00 87.38 90 LYS A N 1
ATOM 720 C CA . LYS A 1 90 ? -5.908 -5.972 -1.397 1.00 87.38 90 LYS A CA 1
ATOM 721 C C . LYS A 1 90 ? -4.716 -6.762 -1.920 1.00 87.38 90 LYS A C 1
ATOM 723 O O . LYS A 1 90 ? -3.718 -6.173 -2.330 1.00 87.38 90 LYS A O 1
ATOM 728 N N . CYS A 1 91 ? -4.837 -8.085 -1.953 1.00 85.44 91 CYS A N 1
ATOM 729 C CA . CYS A 1 91 ? -3.979 -8.912 -2.792 1.00 85.44 91 CYS A CA 1
ATOM 730 C C . CYS A 1 91 ? -4.631 -9.014 -4.174 1.00 85.44 91 CYS A C 1
ATOM 732 O O . CYS A 1 91 ? -5.800 -9.379 -4.278 1.00 85.44 91 CYS A O 1
ATOM 734 N N . ALA A 1 92 ? -3.915 -8.625 -5.221 1.00 84.00 92 ALA A N 1
ATOM 735 C CA . ALA A 1 92 ? -4.363 -8.805 -6.593 1.00 84.00 92 ALA A CA 1
ATOM 736 C C . ALA A 1 92 ? -4.134 -10.254 -7.053 1.00 84.00 92 ALA A C 1
ATOM 738 O O . ALA A 1 92 ? -3.327 -10.984 -6.467 1.00 84.00 92 ALA A O 1
ATOM 739 N N . ASP A 1 93 ? -4.840 -10.654 -8.112 1.00 80.81 93 ASP A N 1
ATOM 740 C CA . ASP A 1 93 ? -4.813 -12.024 -8.647 1.00 80.81 93 ASP A CA 1
ATOM 741 C C . ASP A 1 93 ? -3.430 -12.420 -9.188 1.00 80.81 93 ASP A C 1
ATOM 743 O O . ASP A 1 93 ? -3.054 -13.589 -9.170 1.00 80.81 93 ASP A O 1
ATOM 747 N N . ASP A 1 94 ? -2.641 -11.438 -9.627 1.00 80.31 94 ASP A N 1
ATOM 748 C CA . ASP A 1 94 ? -1.254 -11.605 -10.071 1.00 80.31 94 ASP A CA 1
ATOM 749 C C . ASP A 1 94 ? -0.248 -11.684 -8.905 1.00 80.31 94 ASP A C 1
ATOM 751 O O . ASP A 1 94 ? 0.964 -11.721 -9.114 1.00 80.31 94 ASP A O 1
ATOM 755 N N . GLY A 1 95 ? -0.741 -11.700 -7.665 1.00 79.50 95 GLY A N 1
ATOM 756 C CA . GLY A 1 95 ? 0.068 -11.738 -6.458 1.00 79.50 95 GLY A CA 1
ATOM 757 C C . GLY A 1 95 ? 0.611 -10.377 -6.022 1.00 79.50 95 GLY A C 1
ATOM 758 O O . GLY A 1 95 ? 1.339 -10.337 -5.025 1.00 79.50 95 GLY A O 1
ATOM 759 N N . ALA A 1 96 ? 0.280 -9.270 -6.693 1.00 86.75 96 ALA A N 1
ATOM 760 C CA . ALA A 1 96 ? 0.626 -7.939 -6.206 1.00 86.75 96 ALA A CA 1
ATOM 761 C C . ALA A 1 96 ? -0.108 -7.621 -4.891 1.00 86.75 96 ALA A C 1
ATOM 763 O O . ALA A 1 96 ? -1.218 -8.092 -4.646 1.00 86.75 96 ALA A O 1
ATOM 764 N N . VAL A 1 97 ? 0.494 -6.790 -4.040 1.00 88.88 97 VAL A N 1
ATOM 765 C CA . VAL A 1 97 ? -0.182 -6.243 -2.859 1.00 88.88 97 VAL A CA 1
ATOM 766 C C . VAL A 1 97 ? -0.422 -4.767 -3.098 1.00 88.88 97 VAL A C 1
ATOM 768 O O . VAL A 1 97 ? 0.507 -4.007 -3.353 1.00 88.88 97 VAL A O 1
ATOM 771 N N . LEU A 1 98 ? -1.683 -4.371 -3.021 1.00 89.62 98 LEU A N 1
ATOM 772 C CA . LEU A 1 98 ? -2.130 -2.997 -3.128 1.00 89.62 98 LEU A CA 1
ATOM 773 C C . LEU A 1 98 ? -2.444 -2.503 -1.720 1.00 89.62 98 LEU A C 1
ATOM 775 O O . LEU A 1 98 ? -3.309 -3.055 -1.038 1.00 89.62 98 LEU A O 1
ATOM 779 N N . LEU A 1 99 ? -1.736 -1.472 -1.285 1.00 89.44 99 LEU A N 1
ATOM 780 C CA . LEU A 1 99 ? -1.902 -0.836 0.011 1.00 89.44 99 LEU A CA 1
ATOM 781 C C . LEU A 1 99 ? -2.385 0.590 -0.205 1.00 89.44 99 LEU A C 1
ATOM 783 O O . LEU A 1 99 ? -1.703 1.383 -0.839 1.00 89.44 99 LEU A O 1
ATOM 787 N N . VAL A 1 100 ? -3.528 0.940 0.364 1.00 89.00 100 VAL A N 1
ATOM 788 C CA . VAL A 1 100 ? -3.998 2.321 0.403 1.00 89.00 100 VAL A CA 1
ATOM 789 C C . VAL A 1 100 ? -3.619 2.917 1.750 1.00 89.00 100 VAL A C 1
ATOM 791 O O . VAL A 1 100 ? -4.018 2.402 2.796 1.00 89.00 100 VAL A O 1
ATOM 794 N N . VAL A 1 101 ? -2.871 4.014 1.726 1.00 88.00 101 VAL A N 1
ATOM 795 C CA . VAL A 1 101 ? -2.521 4.809 2.906 1.00 88.00 101 VAL A CA 1
ATOM 796 C C . VAL A 1 101 ? -3.102 6.210 2.795 1.00 88.00 101 VAL A C 1
ATOM 798 O O . VAL A 1 101 ? -3.265 6.742 1.698 1.00 88.00 101 VAL A O 1
ATOM 801 N N . LYS A 1 102 ? -3.402 6.821 3.937 1.00 87.38 102 LYS A N 1
ATOM 802 C CA . LYS A 1 102 ? -3.799 8.228 4.027 1.00 87.38 102 LYS A CA 1
ATOM 803 C C . LYS A 1 102 ? -3.018 8.939 5.119 1.00 87.38 102 LYS A C 1
ATOM 805 O O . LYS A 1 102 ? -2.713 8.328 6.142 1.00 87.38 102 LYS A O 1
ATOM 810 N N . ALA A 1 103 ? -2.726 10.214 4.907 1.00 85.56 103 ALA A N 1
ATOM 811 C CA . ALA A 1 103 ? -2.110 11.052 5.922 1.00 85.56 103 ALA A CA 1
ATOM 812 C C . ALA A 1 103 ? -3.176 11.530 6.920 1.00 85.56 103 ALA A C 1
ATOM 814 O O . ALA A 1 103 ? -4.258 11.975 6.533 1.00 85.56 103 ALA A O 1
ATOM 815 N N . VAL A 1 104 ? -2.872 11.438 8.210 1.00 84.06 104 VAL A N 1
ATOM 816 C CA . VAL A 1 104 ? -3.652 12.013 9.311 1.00 84.06 104 VAL A CA 1
ATOM 817 C C . VAL A 1 104 ? -2.737 12.879 10.164 1.00 84.06 104 VAL A C 1
ATOM 819 O O . VAL A 1 104 ? -1.529 12.661 10.193 1.00 84.06 104 VAL A O 1
ATOM 822 N N . GLN A 1 105 ? -3.292 13.881 10.836 1.00 80.69 105 GLN A N 1
ATOM 823 C CA . GLN A 1 105 ? -2.517 14.710 11.754 1.00 80.69 105 GLN A CA 1
ATOM 824 C C . GLN A 1 105 ? -2.192 13.902 13.017 1.00 80.69 105 GLN A C 1
ATOM 826 O O . GLN A 1 105 ? -3.089 13.290 13.601 1.00 80.69 105 GLN A O 1
ATOM 831 N N . SER A 1 106 ? -0.920 13.884 13.408 1.00 70.81 106 SER A N 1
ATOM 832 C CA . SER A 1 106 ? -0.477 13.311 14.679 1.00 70.81 106 SER A CA 1
ATOM 833 C C . SER A 1 106 ? -1.006 14.198 15.808 1.00 70.81 106 SER A C 1
ATOM 835 O O . SER A 1 106 ? -0.819 15.416 15.767 1.00 70.81 106 SER A O 1
ATOM 837 N N . GLY A 1 107 ? -1.748 13.595 16.742 1.00 57.34 107 GLY A N 1
ATOM 838 C CA . GLY A 1 107 ? -2.365 14.283 17.884 1.00 57.34 107 GLY A CA 1
ATOM 839 C C . GLY A 1 107 ? -1.373 14.731 18.947 1.00 57.34 107 GLY A C 1
ATOM 840 O O . GLY A 1 107 ? -0.256 14.170 18.991 1.00 57.34 107 GLY A O 1
#